Protein AF-A0A543PJ57-F1 (afdb_monomer_lite)

Secondary structure (DSSP, 8-state):
-----PPP------TT-HHHHHHHHHTT--HHHHHHHHHHHHHTTT--S---EEEPTTSSEEEEPP-TTPPP---EESTTSTGGGGGS------------

Radius of gyration: 20.03 Å; chains: 1; bounding box: 40×49×61 Å

pLDDT: mean 76.32, std 14.42, range [44.06, 93.06]

Organism: NCBI:txid1564162

Structure (mmCIF, N/CA/C/O backbone):
data_AF-A0A543PJ57-F1
#
_entry.id   AF-A0A543PJ57-F1
#
loop_
_atom_site.group_PDB
_atom_site.id
_atom_site.type_symbol
_atom_site.label_atom_id
_atom_site.label_alt_id
_atom_site.label_comp_id
_atom_site.label_asym_id
_atom_site.label_entity_id
_atom_site.label_seq_id
_atom_site.pdbx_PDB_ins_code
_atom_site.Cartn_x
_atom_site.Cartn_y
_atom_site.Cartn_z
_atom_site.occupancy
_atom_site.B_iso_or_equiv
_atom_site.auth_seq_id
_atom_site.auth_comp_id
_atom_site.auth_asym_id
_atom_site.auth_atom_id
_atom_site.pdbx_PDB_model_num
ATOM 1 N N . MET A 1 1 ? 30.583 -37.367 14.390 1.00 47.50 1 MET A N 1
ATOM 2 C CA . MET A 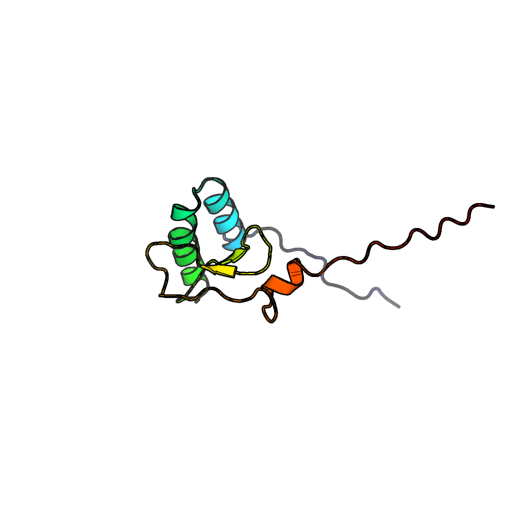1 1 ? 29.566 -36.602 15.147 1.00 47.50 1 MET A CA 1
ATOM 3 C C . MET A 1 1 ? 29.980 -35.176 14.927 1.00 47.50 1 MET A C 1
ATOM 5 O O . MET A 1 1 ? 30.734 -34.631 15.717 1.00 47.50 1 MET A O 1
ATOM 9 N N . ASP A 1 2 ? 29.619 -34.681 13.750 1.00 44.06 2 ASP A N 1
ATOM 10 C CA . ASP A 1 2 ? 30.214 -33.502 13.143 1.00 44.06 2 ASP A CA 1
ATOM 11 C C . ASP A 1 2 ? 29.085 -32.586 12.696 1.00 44.06 2 ASP A C 1
ATOM 13 O O . ASP A 1 2 ? 28.064 -33.026 12.165 1.00 44.06 2 ASP A O 1
ATOM 17 N N . ASP A 1 3 ? 29.308 -31.335 13.055 1.00 49.53 3 ASP A N 1
ATOM 18 C CA . ASP A 1 3 ? 28.508 -30.130 12.956 1.00 49.53 3 ASP A CA 1
ATOM 19 C C . ASP A 1 3 ? 27.532 -30.086 11.765 1.00 49.53 3 ASP A C 1
ATOM 21 O O . ASP A 1 3 ? 27.910 -30.216 10.598 1.00 49.53 3 ASP A O 1
ATOM 25 N N . LEU A 1 4 ? 26.246 -29.893 12.075 1.00 51.69 4 LEU A N 1
ATOM 26 C CA . LEU A 1 4 ? 25.192 -29.660 11.093 1.00 51.69 4 LEU A CA 1
ATOM 27 C C . LEU A 1 4 ? 25.463 -28.311 10.429 1.00 51.69 4 LEU A C 1
ATOM 29 O O . LEU A 1 4 ? 25.134 -27.269 10.990 1.00 51.69 4 LEU A O 1
ATOM 33 N N . GLY A 1 5 ? 26.050 -28.352 9.231 1.00 51.69 5 GLY A N 1
ATOM 34 C CA . GLY A 1 5 ? 26.248 -27.210 8.343 1.00 51.69 5 GLY A CA 1
ATOM 35 C C . GLY A 1 5 ? 24.929 -26.521 8.002 1.00 51.69 5 GLY A C 1
ATOM 36 O O . GLY A 1 5 ? 24.349 -26.734 6.939 1.00 51.69 5 GLY A O 1
ATOM 37 N N . LEU A 1 6 ? 24.455 -25.680 8.915 1.00 55.12 6 LEU A N 1
ATOM 38 C CA . LEU A 1 6 ? 23.499 -24.638 8.609 1.00 55.12 6 LEU A CA 1
ATOM 39 C C . LEU A 1 6 ? 24.220 -23.640 7.698 1.00 55.12 6 LEU A C 1
ATOM 41 O O . LEU A 1 6 ? 25.345 -23.239 8.011 1.00 55.12 6 LEU A O 1
ATOM 45 N N . PRO A 1 7 ? 23.620 -23.219 6.574 1.00 48.88 7 PRO A N 1
ATOM 46 C CA . PRO A 1 7 ? 24.186 -22.126 5.810 1.00 48.88 7 PRO A CA 1
ATOM 47 C C . PRO A 1 7 ? 24.245 -20.896 6.721 1.00 48.88 7 PRO A C 1
ATOM 49 O O . PRO A 1 7 ? 23.214 -20.386 7.162 1.00 48.88 7 PRO A O 1
ATOM 52 N N . SER A 1 8 ? 25.458 -20.419 7.009 1.00 51.66 8 SER A N 1
ATOM 53 C CA . SER A 1 8 ? 25.675 -19.079 7.553 1.00 51.66 8 SER A CA 1
ATOM 54 C C . SER A 1 8 ? 24.860 -18.080 6.722 1.00 51.66 8 SER A C 1
ATOM 56 O O . SER A 1 8 ? 24.822 -18.232 5.497 1.00 51.66 8 SER A O 1
ATOM 58 N N . PRO A 1 9 ? 24.239 -17.044 7.315 1.00 46.00 9 PRO A N 1
ATOM 59 C CA . PRO A 1 9 ? 23.560 -15.990 6.566 1.00 46.00 9 PRO A CA 1
ATOM 60 C C . PRO A 1 9 ? 24.588 -15.106 5.839 1.00 46.00 9 PRO A C 1
ATOM 62 O O . PRO A 1 9 ? 24.743 -13.924 6.123 1.00 46.00 9 PRO A O 1
ATOM 65 N N . SER A 1 10 ?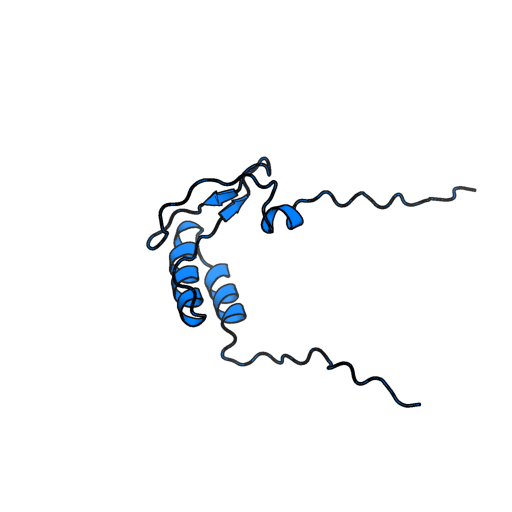 25.324 -15.676 4.885 1.00 54.50 10 SER A N 1
ATOM 66 C CA . SER A 1 10 ? 26.050 -14.924 3.878 1.00 54.50 10 SER A CA 1
ATOM 67 C C . SER A 1 10 ? 25.088 -14.670 2.729 1.00 54.50 10 SER A C 1
ATOM 69 O O . SER A 1 10 ? 24.952 -15.447 1.791 1.00 54.50 10 SER A O 1
ATOM 71 N N . THR A 1 11 ? 24.387 -13.549 2.798 1.00 49.34 11 THR A N 1
ATOM 72 C CA . THR A 1 11 ? 24.100 -12.808 1.572 1.00 49.34 11 THR A CA 1
ATOM 73 C C . THR A 1 11 ? 24.834 -11.489 1.701 1.00 49.34 11 THR A C 1
ATOM 75 O O . THR A 1 11 ? 24.264 -10.444 2.025 1.00 49.34 11 THR A O 1
ATOM 78 N N . ALA A 1 12 ? 26.152 -11.572 1.500 1.00 45.28 12 ALA A N 1
ATOM 79 C CA . ALA A 1 12 ? 26.948 -10.422 1.118 1.00 45.28 12 ALA A CA 1
ATOM 80 C C . ALA A 1 12 ? 26.193 -9.678 0.008 1.00 45.28 12 ALA A C 1
ATOM 82 O O . ALA A 1 12 ? 25.722 -10.283 -0.957 1.00 45.28 12 ALA A O 1
ATOM 83 N N . ALA A 1 13 ? 25.984 -8.382 0.214 1.00 48.22 13 ALA A N 1
ATOM 84 C CA . ALA A 1 13 ? 25.252 -7.529 -0.700 1.00 48.22 13 ALA A CA 1
ATOM 85 C C . ALA A 1 13 ? 25.874 -7.607 -2.096 1.00 48.22 13 ALA A C 1
ATOM 87 O O . ALA A 1 13 ? 26.988 -7.132 -2.306 1.00 48.22 13 ALA A O 1
ATOM 88 N N . SER A 1 14 ? 25.157 -8.201 -3.051 1.00 50.75 14 SER A N 1
ATOM 89 C CA . SER A 1 14 ? 25.457 -7.956 -4.455 1.00 50.75 14 SER A CA 1
ATOM 90 C C . SER A 1 14 ? 25.232 -6.459 -4.711 1.00 50.75 14 SER A C 1
ATOM 92 O O . SER A 1 14 ? 24.217 -5.926 -4.250 1.00 50.75 14 SER A O 1
ATOM 94 N N . PRO A 1 15 ? 26.121 -5.763 -5.440 1.00 54.38 15 PRO A N 1
ATOM 95 C CA . PRO A 1 15 ? 25.932 -4.360 -5.824 1.00 54.38 15 PRO A CA 1
ATOM 96 C C . PRO A 1 15 ? 24.662 -4.117 -6.666 1.00 54.38 15 PRO A C 1
ATOM 98 O O . PRO A 1 15 ? 24.307 -2.971 -6.916 1.00 54.38 15 PRO A O 1
ATOM 101 N N . ALA A 1 16 ? 23.952 -5.182 -7.054 1.00 63.31 16 ALA A N 1
ATOM 102 C CA . ALA A 1 16 ? 22.647 -5.156 -7.701 1.00 63.31 16 ALA A CA 1
ATOM 103 C C . ALA A 1 16 ? 21.553 -5.812 -6.831 1.00 63.31 16 ALA A C 1
ATOM 105 O O . ALA A 1 16 ? 20.778 -6.621 -7.330 1.00 63.31 16 ALA A O 1
ATOM 106 N N . ASP A 1 17 ? 21.502 -5.539 -5.521 1.00 77.25 17 ASP A N 1
ATOM 107 C CA . ASP A 1 17 ? 20.353 -5.938 -4.696 1.00 77.25 17 ASP A CA 1
ATOM 108 C C . ASP A 1 17 ? 19.191 -4.940 -4.893 1.00 77.25 17 ASP A C 1
ATOM 110 O O . ASP A 1 17 ? 19.235 -3.829 -4.345 1.00 77.25 17 ASP A O 1
ATOM 114 N N . PRO A 1 18 ? 18.132 -5.312 -5.638 1.00 73.25 18 PRO A N 1
ATOM 115 C CA . PRO A 1 18 ? 17.019 -4.416 -5.934 1.00 73.25 18 PRO A CA 1
ATOM 116 C C . PRO A 1 18 ? 16.271 -3.966 -4.674 1.00 73.25 18 PRO A C 1
ATOM 118 O O . PRO A 1 18 ? 15.703 -2.878 -4.668 1.00 73.25 18 PRO A O 1
ATOM 121 N N . ARG A 1 19 ? 16.306 -4.741 -3.578 1.00 76.25 19 ARG A N 1
ATOM 122 C CA . ARG A 1 19 ? 15.666 -4.357 -2.308 1.00 76.25 19 ARG A CA 1
ATOM 123 C C . ARG A 1 19 ? 16.418 -3.220 -1.631 1.00 76.25 19 ARG A C 1
ATOM 125 O O . ARG A 1 19 ? 15.801 -2.265 -1.172 1.00 76.25 19 ARG A O 1
ATOM 132 N N . ARG A 1 20 ? 17.751 -3.305 -1.589 1.00 79.06 20 ARG A N 1
ATOM 133 C CA . ARG A 1 20 ? 18.599 -2.228 -1.054 1.00 79.06 20 ARG A CA 1
ATOM 134 C C . ARG A 1 20 ? 18.497 -0.976 -1.917 1.00 79.06 20 ARG A C 1
ATOM 136 O O . ARG A 1 20 ? 18.335 0.107 -1.367 1.00 79.06 20 ARG A O 1
ATOM 143 N N . SER A 1 21 ? 18.515 -1.132 -3.243 1.00 78.31 21 SER A N 1
ATOM 144 C CA . SER A 1 21 ? 18.319 -0.008 -4.165 1.00 78.31 21 SER A CA 1
ATOM 145 C C . SER A 1 21 ? 16.974 0.683 -3.937 1.00 78.31 21 SER A C 1
ATOM 147 O O . SER A 1 21 ? 16.929 1.909 -3.875 1.00 78.31 21 SER A O 1
ATOM 149 N N . LEU A 1 22 ? 15.899 -0.091 -3.757 1.00 80.50 22 LEU A N 1
ATOM 150 C CA . LEU A 1 22 ? 14.576 0.448 -3.465 1.00 80.50 22 LEU A CA 1
ATOM 151 C C . LEU A 1 22 ? 14.552 1.209 -2.131 1.00 80.50 22 LEU A C 1
ATOM 153 O O . LEU A 1 22 ? 14.062 2.331 -2.079 1.00 80.50 22 LEU A O 1
ATOM 157 N N . LEU A 1 23 ? 15.107 0.633 -1.060 1.00 83.44 23 LEU A N 1
ATOM 158 C CA . LEU A 1 23 ? 15.140 1.282 0.257 1.00 83.44 23 LEU A CA 1
ATOM 159 C C . LEU A 1 23 ? 15.923 2.602 0.238 1.00 83.44 23 LEU A C 1
ATOM 161 O O . LEU A 1 23 ? 15.470 3.585 0.822 1.00 83.44 23 LEU A O 1
ATOM 165 N N . CYS A 1 24 ? 17.067 2.647 -0.452 1.00 79.56 24 CYS A N 1
ATOM 166 C CA . CYS A 1 24 ? 17.840 3.878 -0.615 1.00 79.56 24 CYS A CA 1
ATOM 167 C C . CYS A 1 24 ? 17.075 4.939 -1.414 1.00 79.56 24 CYS A C 1
ATOM 169 O O . CYS A 1 24 ? 17.109 6.108 -1.037 1.00 79.56 24 CYS A O 1
ATOM 171 N N . ALA A 1 25 ? 16.371 4.541 -2.479 1.00 76.56 25 ALA A N 1
ATOM 172 C CA . ALA A 1 25 ? 15.559 5.460 -3.270 1.00 76.56 25 ALA A CA 1
ATOM 173 C C . ALA A 1 25 ? 14.392 6.031 -2.450 1.00 76.56 25 ALA A C 1
ATOM 175 O O . ALA A 1 25 ? 14.195 7.240 -2.437 1.00 76.56 25 ALA A O 1
ATOM 176 N N . LEU A 1 26 ? 13.666 5.187 -1.708 1.00 76.44 26 LEU A N 1
ATOM 177 C CA . LEU A 1 26 ? 12.499 5.595 -0.915 1.00 76.44 26 LEU A CA 1
ATOM 178 C C . LEU A 1 26 ? 12.833 6.554 0.233 1.00 76.44 26 LEU A C 1
ATOM 180 O O . LEU A 1 26 ? 11.984 7.352 0.617 1.00 76.44 26 LEU A O 1
ATOM 184 N N . HIS A 1 27 ? 14.051 6.498 0.777 1.00 73.75 27 HIS A N 1
ATOM 185 C CA . HIS A 1 27 ? 14.434 7.257 1.971 1.00 73.75 27 HIS A CA 1
ATOM 186 C C . HIS A 1 27 ? 14.320 8.786 1.819 1.00 73.75 27 HIS A C 1
ATOM 188 O O . HIS A 1 27 ? 14.185 9.486 2.820 1.00 73.75 27 HIS A O 1
ATOM 194 N N . LEU A 1 28 ? 14.368 9.306 0.589 1.00 77.56 28 LEU A N 1
ATOM 195 C CA . LEU A 1 28 ? 14.326 10.745 0.303 1.00 77.56 28 LEU A CA 1
ATOM 196 C C . LEU A 1 28 ? 13.045 11.197 -0.408 1.00 77.56 28 LEU A C 1
ATOM 198 O O . LEU A 1 28 ? 12.940 12.364 -0.782 1.00 77.56 28 LEU A O 1
ATOM 202 N N . LEU A 1 29 ? 12.088 10.294 -0.619 1.00 79.06 29 LEU A N 1
ATOM 203 C CA . LEU A 1 29 ? 10.881 10.597 -1.379 1.00 79.06 29 LEU A CA 1
ATOM 204 C C . LEU A 1 29 ? 9.770 11.108 -0.472 1.00 79.06 29 LEU A C 1
ATOM 206 O O . LEU A 1 29 ? 9.549 10.598 0.629 1.00 79.06 29 LEU A O 1
ATOM 210 N N . SER A 1 30 ? 9.022 12.089 -0.971 1.00 77.12 30 SER A N 1
ATOM 211 C CA . SER A 1 30 ? 7.712 12.394 -0.407 1.00 77.12 30 SER A CA 1
ATOM 212 C C . SER A 1 30 ? 6.740 11.251 -0.709 1.00 77.12 30 SER A C 1
ATOM 214 O O . SER A 1 30 ? 6.940 10.457 -1.632 1.00 77.12 30 SER A O 1
ATOM 216 N N . ALA A 1 31 ? 5.680 11.132 0.093 1.00 73.38 31 ALA A N 1
ATOM 217 C CA . ALA A 1 31 ? 4.798 9.972 0.021 1.00 73.38 31 ALA A CA 1
ATOM 218 C C . ALA A 1 31 ? 4.167 9.769 -1.368 1.00 73.38 31 ALA A C 1
ATOM 220 O O . ALA A 1 31 ? 4.079 8.648 -1.852 1.00 73.38 31 ALA A O 1
ATOM 221 N N . ASP A 1 32 ? 3.813 10.853 -2.048 1.00 74.00 32 ASP A N 1
ATOM 222 C CA . ASP A 1 32 ? 3.276 10.872 -3.410 1.00 74.00 32 ASP A CA 1
ATOM 223 C C . ASP A 1 32 ? 4.285 10.444 -4.492 1.00 74.00 32 ASP A C 1
ATOM 225 O O . ASP A 1 32 ? 3.889 10.003 -5.572 1.00 74.00 32 ASP A O 1
ATOM 229 N N . GLN A 1 33 ? 5.587 10.518 -4.207 1.00 83.62 33 GLN A N 1
ATOM 230 C CA . GLN A 1 33 ? 6.652 10.082 -5.113 1.00 83.62 33 GLN A CA 1
ATOM 231 C C . GLN A 1 33 ? 7.024 8.605 -4.927 1.00 83.62 33 GLN A C 1
ATOM 233 O O . GLN A 1 33 ? 7.651 8.015 -5.808 1.00 83.62 33 GLN A O 1
ATOM 238 N N . MET A 1 34 ? 6.639 7.985 -3.806 1.00 85.19 34 MET A N 1
ATOM 239 C CA . MET A 1 34 ? 7.004 6.597 -3.509 1.00 85.19 34 MET A CA 1
ATOM 240 C C . MET A 1 34 ? 6.380 5.618 -4.500 1.00 85.19 34 MET A C 1
ATOM 242 O O . MET A 1 34 ? 7.036 4.685 -4.959 1.00 85.19 34 MET A O 1
ATOM 246 N N . THR A 1 35 ? 5.115 5.826 -4.851 1.00 88.62 35 THR A N 1
ATOM 247 C CA . THR A 1 35 ? 4.361 4.854 -5.636 1.00 88.62 35 THR A CA 1
ATOM 248 C C . THR A 1 35 ? 4.910 4.587 -7.043 1.00 88.62 35 THR A C 1
ATOM 250 O O . THR A 1 35 ? 5.101 3.412 -7.373 1.00 88.62 35 THR A O 1
ATOM 253 N N . PRO A 1 36 ? 5.238 5.605 -7.868 1.00 86.38 36 PRO A N 1
ATOM 254 C CA . PRO A 1 36 ? 5.847 5.358 -9.176 1.00 86.38 36 PRO A CA 1
ATOM 255 C C . PRO A 1 36 ? 7.226 4.686 -9.075 1.00 86.38 36 PRO A C 1
ATOM 257 O O . PRO A 1 36 ? 7.531 3.809 -9.883 1.00 86.38 36 PRO A O 1
ATOM 260 N N . VAL A 1 37 ? 8.028 5.027 -8.060 1.00 88.31 37 VAL A N 1
ATOM 261 C CA . VAL A 1 37 ? 9.364 4.441 -7.848 1.00 88.31 37 VAL A CA 1
ATOM 262 C C . VAL A 1 37 ? 9.268 2.970 -7.439 1.00 88.31 37 VAL A C 1
ATOM 264 O O . VAL A 1 37 ? 9.976 2.124 -7.986 1.00 88.31 37 VAL A O 1
ATOM 267 N N . VAL A 1 38 ? 8.347 2.621 -6.534 1.00 88.69 38 VAL A N 1
ATOM 268 C CA . VAL A 1 38 ? 8.086 1.214 -6.187 1.00 88.69 38 VAL A CA 1
ATOM 269 C C . VAL A 1 38 ? 7.637 0.429 -7.415 1.00 88.69 38 VAL A C 1
ATOM 271 O O . VAL A 1 38 ? 8.157 -0.659 -7.649 1.00 88.69 38 VAL A O 1
ATOM 274 N N . ALA A 1 39 ? 6.712 0.969 -8.213 1.00 88.38 39 ALA A N 1
ATOM 275 C CA . ALA A 1 39 ? 6.229 0.298 -9.417 1.00 88.38 39 ALA A CA 1
ATOM 276 C C . ALA A 1 39 ? 7.359 0.034 -10.430 1.00 88.38 39 ALA A C 1
ATOM 278 O O . ALA A 1 39 ? 7.414 -1.041 -11.027 1.00 88.38 39 ALA A O 1
ATOM 279 N N . GLU A 1 40 ? 8.286 0.977 -10.608 1.00 88.12 40 GLU A N 1
ATOM 280 C CA . GLU A 1 40 ? 9.448 0.806 -11.485 1.00 88.12 40 GLU A CA 1
ATOM 281 C C . GLU A 1 40 ? 10.364 -0.334 -11.020 1.00 88.12 40 GLU A C 1
ATOM 283 O O . GLU A 1 40 ? 10.672 -1.241 -11.797 1.00 88.12 40 GLU A O 1
ATOM 288 N N . HIS A 1 41 ? 10.737 -0.355 -9.740 1.00 87.44 41 HIS A N 1
ATOM 289 C CA . HIS A 1 41 ? 11.586 -1.417 -9.197 1.00 87.44 41 HIS A CA 1
ATOM 290 C C . HIS A 1 41 ? 10.879 -2.782 -9.144 1.00 87.44 41 HIS A C 1
ATOM 292 O O . HIS A 1 41 ? 11.514 -3.814 -9.370 1.00 87.44 41 HIS A O 1
ATOM 298 N N . ALA A 1 42 ? 9.568 -2.807 -8.891 1.00 88.75 42 ALA A N 1
ATOM 299 C CA . ALA A 1 42 ? 8.764 -4.027 -8.843 1.00 88.75 42 ALA A CA 1
ATOM 300 C C . ALA A 1 42 ? 8.672 -4.721 -10.213 1.00 88.75 42 ALA A C 1
ATOM 302 O O . ALA A 1 42 ? 8.734 -5.951 -10.285 1.00 88.75 42 ALA A O 1
ATOM 303 N N . ARG A 1 43 ? 8.645 -3.956 -11.314 1.00 88.25 43 ARG A N 1
ATOM 304 C CA . ARG A 1 43 ? 8.719 -4.519 -12.675 1.00 88.25 43 ARG A CA 1
ATOM 305 C C . ARG A 1 43 ? 10.011 -5.289 -12.918 1.00 88.25 43 ARG A C 1
ATOM 307 O O . ARG A 1 43 ? 9.973 -6.339 -13.553 1.00 88.25 43 ARG A O 1
ATOM 314 N N . GLY A 1 44 ? 11.131 -4.827 -12.358 1.00 85.88 44 GLY A N 1
ATOM 315 C CA . GLY A 1 44 ? 12.403 -5.560 -12.382 1.00 85.88 44 GLY A CA 1
ATOM 316 C C . GLY A 1 44 ? 12.347 -6.924 -11.677 1.00 85.88 44 GLY A C 1
ATOM 317 O O . GLY A 1 44 ? 13.209 -7.767 -11.904 1.00 85.88 44 GLY A O 1
ATOM 318 N N . LEU A 1 45 ? 11.317 -7.157 -10.857 1.00 87.19 45 LEU A N 1
ATOM 319 C CA . LEU A 1 45 ? 11.039 -8.414 -10.159 1.00 87.19 45 LEU A CA 1
ATOM 320 C C . LEU A 1 45 ? 9.900 -9.228 -10.805 1.00 87.19 45 LEU A C 1
ATOM 322 O O . LEU A 1 45 ? 9.510 -10.255 -10.254 1.00 87.19 45 LEU A O 1
ATOM 326 N N . GLY A 1 46 ? 9.353 -8.788 -11.945 1.00 90.19 46 GLY A N 1
ATOM 327 C CA . GLY A 1 46 ? 8.219 -9.436 -12.618 1.00 90.19 46 GLY A CA 1
ATOM 328 C C . GLY A 1 46 ? 6.845 -9.112 -12.016 1.00 90.19 46 GLY A C 1
ATOM 329 O O . GLY A 1 46 ? 5.869 -9.797 -12.311 1.00 90.19 46 GLY A O 1
ATOM 330 N N . LEU A 1 47 ? 6.750 -8.084 -11.167 1.00 88.94 47 LEU A N 1
ATOM 331 C CA . LEU A 1 47 ? 5.491 -7.617 -10.587 1.00 88.94 47 LEU A CA 1
ATOM 332 C C . LEU A 1 47 ? 4.966 -6.429 -11.402 1.00 88.94 47 LEU A C 1
ATOM 334 O O . LEU A 1 47 ? 5.623 -5.393 -11.500 1.00 88.94 47 LEU A O 1
ATOM 338 N N . HIS A 1 48 ? 3.783 -6.581 -11.995 1.00 84.81 48 HIS A N 1
ATOM 339 C CA . HIS A 1 48 ? 3.225 -5.589 -12.921 1.00 84.81 48 HIS A CA 1
ATOM 340 C C . HIS A 1 48 ? 2.180 -4.673 -12.273 1.00 84.81 48 HIS A C 1
ATOM 342 O O . HIS A 1 48 ? 2.145 -3.487 -12.598 1.00 84.81 48 HIS A O 1
ATOM 348 N N . ASP A 1 49 ? 1.426 -5.191 -11.301 1.00 86.81 49 ASP A N 1
ATOM 349 C CA . ASP A 1 49 ? 0.374 -4.470 -10.584 1.00 86.81 49 ASP A CA 1
ATOM 350 C C . ASP A 1 49 ? 0.758 -4.338 -9.108 1.00 86.81 49 ASP A C 1
ATOM 352 O O . ASP A 1 49 ? 0.495 -5.221 -8.291 1.00 86.81 49 ASP A O 1
ATOM 356 N N . THR A 1 50 ? 1.451 -3.249 -8.766 1.00 89.06 50 THR A N 1
ATOM 357 C CA . THR A 1 50 ? 1.916 -3.001 -7.393 1.00 89.06 50 THR A CA 1
ATOM 358 C C . THR A 1 50 ? 1.139 -1.858 -6.761 1.00 89.06 50 THR A C 1
ATOM 360 O O . THR A 1 50 ? 0.983 -0.796 -7.359 1.00 89.06 50 THR A O 1
ATOM 363 N N . VAL A 1 51 ? 0.673 -2.074 -5.531 1.00 90.56 51 VAL A N 1
ATOM 364 C CA . VAL A 1 51 ? -0.106 -1.102 -4.758 1.00 90.56 51 VAL A CA 1
ATOM 365 C C . VAL A 1 51 ? 0.501 -1.000 -3.369 1.00 90.56 51 VAL A C 1
ATOM 367 O O . VAL A 1 51 ? 0.712 -2.013 -2.701 1.00 90.56 51 VAL A O 1
ATOM 370 N N . ILE A 1 52 ? 0.778 0.225 -2.932 1.00 89.75 52 ILE A N 1
ATOM 371 C CA . ILE A 1 52 ? 1.226 0.503 -1.569 1.00 89.75 52 ILE A CA 1
ATOM 372 C C . ILE A 1 52 ? -0.009 0.831 -0.742 1.00 89.75 52 ILE A C 1
ATOM 374 O O . ILE A 1 52 ? -0.781 1.714 -1.107 1.00 89.75 52 ILE A O 1
ATOM 378 N N . TYR A 1 53 ? -0.176 0.140 0.379 1.00 90.88 53 TYR A N 1
ATOM 379 C CA . TYR A 1 53 ? -1.211 0.448 1.355 1.00 90.88 53 TYR A CA 1
ATOM 380 C C . TYR A 1 53 ? -0.582 1.068 2.600 1.00 90.88 53 TYR A C 1
ATOM 382 O O . TYR A 1 53 ? 0.407 0.550 3.121 1.00 90.88 53 TYR A O 1
ATOM 390 N N . LEU A 1 54 ? -1.171 2.159 3.082 1.00 90.00 54 LEU A N 1
ATOM 391 C CA . LEU A 1 54 ? -0.838 2.780 4.356 1.00 90.00 54 LEU A CA 1
ATOM 392 C C . LEU A 1 54 ? -1.862 2.379 5.409 1.00 90.00 54 LEU A C 1
ATOM 394 O O . LEU A 1 54 ? -3.061 2.375 5.144 1.00 90.00 54 LEU A O 1
ATOM 398 N N . ILE A 1 55 ? -1.383 2.072 6.608 1.00 91.75 55 ILE A N 1
ATOM 399 C CA . ILE A 1 55 ? -2.245 1.961 7.781 1.00 91.75 55 ILE A CA 1
ATOM 400 C C . ILE A 1 55 ? -2.835 3.344 8.096 1.00 91.75 55 ILE A C 1
ATOM 402 O O . ILE A 1 55 ? -2.121 4.350 8.032 1.00 91.75 55 ILE A O 1
ATOM 406 N N . ASP A 1 56 ? -4.125 3.409 8.407 1.00 88.56 56 ASP A N 1
ATOM 407 C CA . ASP A 1 56 ? -4.726 4.624 8.949 1.00 88.56 56 ASP A CA 1
ATOM 408 C C . ASP A 1 56 ? -4.271 4.882 10.396 1.00 88.56 56 ASP A C 1
ATOM 410 O O . ASP A 1 56 ? -3.631 4.053 11.048 1.00 88.56 56 ASP A O 1
ATOM 414 N N . TYR A 1 57 ? -4.578 6.072 10.913 1.00 85.19 57 TYR A N 1
ATOM 415 C CA . TYR A 1 57 ? -4.168 6.451 12.267 1.00 85.19 57 TYR A CA 1
ATOM 416 C C . TYR A 1 57 ? -4.814 5.590 13.357 1.00 85.19 57 TYR A C 1
ATOM 418 O O . TYR A 1 57 ? -4.203 5.378 14.405 1.00 85.19 57 TYR A O 1
ATOM 426 N N . GLU A 1 58 ? -6.027 5.091 13.117 1.00 87.69 58 GLU A N 1
ATOM 427 C CA . GLU A 1 58 ? -6.758 4.242 14.063 1.00 87.69 58 GLU A CA 1
ATOM 428 C C . GLU A 1 58 ? -6.310 2.771 14.014 1.00 87.69 58 GLU A C 1
ATOM 430 O O . GLU A 1 58 ? -6.679 1.991 14.890 1.00 87.69 58 GLU A O 1
ATOM 435 N N . GLN A 1 59 ? -5.461 2.402 13.047 1.00 87.94 59 GLN A N 1
ATOM 436 C CA . GLN A 1 59 ? -4.985 1.041 12.784 1.00 87.94 59 GLN A CA 1
ATOM 437 C C . GLN A 1 59 ? -6.105 0.046 12.451 1.00 87.94 59 GLN A C 1
ATOM 439 O O . GLN A 1 59 ? -6.015 -1.139 12.773 1.00 87.94 59 GLN A O 1
ATOM 444 N N . LEU A 1 60 ? -7.156 0.524 11.786 1.00 89.88 60 LEU A N 1
ATOM 445 C CA . LEU A 1 60 ? -8.342 -0.253 11.419 1.00 89.88 60 LEU A CA 1
ATOM 446 C C . LEU A 1 60 ? -8.406 -0.542 9.919 1.00 89.88 60 LEU A C 1
ATOM 448 O O . LEU A 1 60 ? -8.910 -1.595 9.508 1.00 89.88 60 LEU A O 1
ATOM 452 N N . ALA A 1 61 ? -7.877 0.368 9.102 1.00 92.75 61 ALA A N 1
ATOM 453 C CA . ALA A 1 61 ? -7.933 0.271 7.653 1.00 92.75 61 ALA A CA 1
ATOM 454 C C . ALA A 1 61 ? -6.558 0.427 6.994 1.00 92.75 61 ALA A C 1
ATOM 456 O O . ALA A 1 61 ? -5.695 1.189 7.425 1.00 92.75 61 ALA A O 1
ATOM 457 N N . LEU A 1 62 ? -6.388 -0.295 5.893 1.00 93.06 62 LEU A N 1
ATOM 458 C CA . LEU A 1 62 ? -5.313 -0.137 4.931 1.00 93.06 62 LEU A CA 1
ATOM 459 C C . LEU A 1 62 ? -5.840 0.691 3.760 1.00 93.06 62 LEU A C 1
ATOM 461 O O . LEU A 1 62 ? -6.683 0.230 2.990 1.00 93.06 62 LEU A O 1
ATOM 465 N N . VAL A 1 63 ? -5.339 1.911 3.619 1.00 92.81 63 VAL A N 1
ATOM 466 C CA . VAL A 1 63 ? -5.749 2.866 2.587 1.00 92.81 63 VAL A CA 1
ATOM 467 C C . VAL A 1 63 ? -4.719 2.854 1.457 1.00 92.81 63 VAL A C 1
ATOM 469 O O . VAL A 1 63 ? -3.523 2.976 1.732 1.00 92.81 63 VAL A O 1
ATOM 472 N N . PRO A 1 64 ? -5.130 2.699 0.186 1.00 92.00 64 PRO A N 1
ATOM 473 C CA . PRO A 1 64 ? -4.191 2.734 -0.927 1.00 92.00 64 PRO A CA 1
ATOM 474 C C . PRO A 1 64 ? -3.546 4.119 -1.030 1.00 92.00 64 PRO A C 1
ATOM 476 O O . PRO A 1 64 ? -4.230 5.144 -1.050 1.00 92.00 64 PRO A O 1
ATOM 479 N N . LEU A 1 65 ? -2.219 4.142 -1.113 1.00 89.69 65 LEU A N 1
ATOM 480 C CA . LEU A 1 65 ? -1.458 5.354 -1.365 1.00 89.69 65 LEU A CA 1
ATOM 481 C C . LEU A 1 65 ? -1.678 5.772 -2.829 1.00 89.69 65 LEU A C 1
ATOM 483 O O . LEU A 1 65 ? -1.376 4.987 -3.734 1.00 89.69 65 LEU A O 1
ATOM 487 N N . PRO A 1 66 ? -2.204 6.981 -3.092 1.00 85.75 66 PRO A N 1
ATOM 488 C CA . PRO A 1 66 ? -2.414 7.439 -4.456 1.00 85.75 66 PRO A CA 1
ATOM 489 C C . PRO A 1 66 ? -1.078 7.614 -5.186 1.00 85.75 66 PRO A C 1
ATOM 491 O O . PRO A 1 66 ? -0.031 7.851 -4.583 1.00 85.75 66 PRO A O 1
ATOM 494 N N . GLY A 1 67 ? -1.112 7.518 -6.510 1.00 82.44 67 GLY A N 1
ATOM 495 C CA . GLY A 1 67 ? 0.062 7.751 -7.339 1.00 82.44 67 GLY A CA 1
ATOM 496 C C . GLY A 1 67 ? -0.216 7.508 -8.812 1.00 82.44 67 GLY A C 1
ATOM 497 O O . GLY A 1 67 ? -1.170 6.819 -9.183 1.00 82.44 67 GLY A O 1
ATOM 498 N N . SER A 1 68 ? 0.639 8.065 -9.667 1.00 75.12 68 SER A N 1
ATOM 499 C CA . SER A 1 68 ? 0.676 7.656 -11.067 1.00 75.12 68 SER A CA 1
ATOM 500 C C . SER A 1 68 ? 1.097 6.182 -11.147 1.00 75.12 68 SER A C 1
ATOM 502 O O . SER A 1 68 ? 1.909 5.714 -10.353 1.00 75.12 68 SER A O 1
ATOM 504 N N . ALA A 1 69 ? 0.510 5.439 -12.089 1.00 73.06 69 A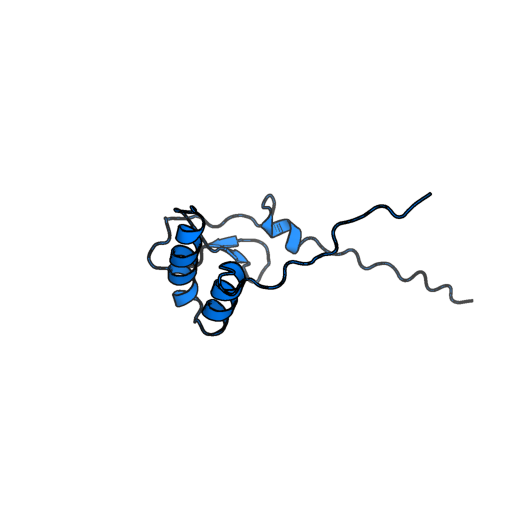LA A N 1
ATOM 505 C CA . ALA A 1 69 ? 0.694 3.992 -12.265 1.00 73.06 69 ALA A CA 1
ATOM 506 C C . ALA A 1 69 ? 0.081 3.074 -11.183 1.00 73.06 69 ALA A C 1
ATOM 508 O O . ALA A 1 69 ? 0.324 1.870 -11.222 1.00 73.06 69 ALA A O 1
ATOM 509 N N . VAL A 1 70 ? -0.754 3.599 -10.277 1.00 76.50 70 VAL A N 1
ATOM 510 C CA . VAL A 1 70 ? -1.525 2.776 -9.328 1.00 76.50 70 VAL A CA 1
ATOM 511 C C . VAL A 1 70 ? -2.840 2.333 -9.964 1.00 76.50 70 VAL A C 1
ATOM 513 O O . VAL A 1 70 ? -3.622 3.196 -10.375 1.00 76.50 70 VAL A O 1
ATOM 516 N N . PRO A 1 71 ? -3.132 1.024 -10.043 1.00 82.19 71 PRO A N 1
ATOM 517 C CA . PRO A 1 71 ? -4.454 0.567 -10.448 1.00 82.19 71 PRO A CA 1
ATOM 518 C C . PRO A 1 71 ? -5.512 0.988 -9.411 1.00 82.19 71 PRO A C 1
ATOM 520 O O . PRO A 1 71 ? -5.209 1.032 -8.216 1.00 82.19 71 PRO A O 1
ATOM 523 N N . PRO A 1 72 ? -6.765 1.272 -9.818 1.00 82.25 72 PRO A N 1
ATOM 524 C CA . PRO A 1 72 ? -7.840 1.577 -8.877 1.00 82.25 72 PRO A CA 1
ATOM 525 C C . PRO A 1 72 ? -7.959 0.494 -7.800 1.00 82.25 72 PRO A C 1
ATOM 527 O O . PRO A 1 72 ? -8.135 -0.681 -8.115 1.00 82.25 72 PRO A O 1
ATOM 530 N N . CYS A 1 73 ? -7.852 0.897 -6.535 1.00 88.50 73 CYS A N 1
ATOM 531 C CA . CYS A 1 73 ? 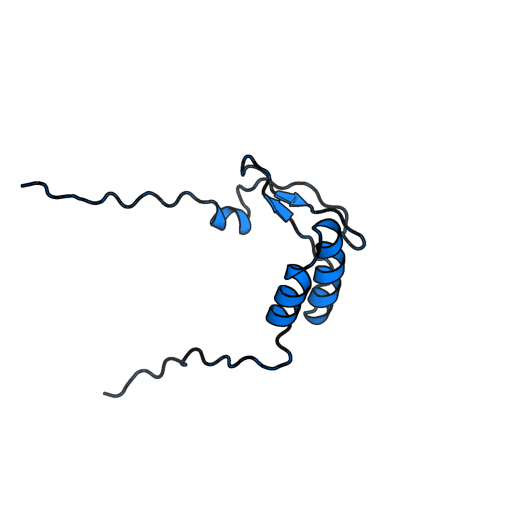-7.891 -0.002 -5.388 1.00 88.50 73 CYS A CA 1
ATOM 532 C C . CYS A 1 73 ? -8.807 0.545 -4.299 1.00 88.50 73 CYS A C 1
ATOM 534 O O . CYS A 1 73 ? -8.965 1.757 -4.146 1.00 88.50 73 CYS A O 1
ATOM 536 N N . HIS A 1 74 ? -9.398 -0.366 -3.535 1.00 90.75 74 HIS A N 1
ATOM 537 C CA . HIS A 1 74 ? -10.258 -0.037 -2.406 1.00 90.75 74 HIS A CA 1
ATOM 538 C C . HIS A 1 74 ? -9.478 -0.128 -1.099 1.00 90.75 74 HIS A C 1
ATOM 540 O O . HIS A 1 74 ? -8.525 -0.898 -0.995 1.00 90.75 74 HIS A O 1
ATOM 546 N N . ALA A 1 75 ? -9.907 0.634 -0.094 1.00 92.56 75 ALA A N 1
ATOM 547 C CA . ALA A 1 75 ? -9.423 0.425 1.262 1.00 92.56 75 ALA A CA 1
ATOM 548 C C . ALA A 1 75 ? -9.767 -0.998 1.731 1.00 92.56 75 ALA A C 1
ATOM 550 O O . ALA A 1 75 ? -10.833 -1.529 1.408 1.00 92.56 75 ALA A O 1
ATOM 551 N N . LEU A 1 76 ? -8.860 -1.602 2.492 1.00 92.12 76 LEU A N 1
ATOM 552 C CA . LEU A 1 76 ? -9.024 -2.937 3.059 1.00 92.12 76 LEU A CA 1
ATOM 553 C C . LEU A 1 76 ? -9.137 -2.822 4.577 1.00 92.12 76 LEU A C 1
ATOM 555 O O . LEU A 1 76 ? -8.483 -1.975 5.181 1.00 92.12 76 LEU A O 1
ATOM 559 N N . SER A 1 77 ? -9.927 -3.690 5.209 1.00 91.56 77 SER A N 1
ATOM 560 C CA . SER A 1 77 ? -9.794 -3.874 6.656 1.00 91.56 77 SER A CA 1
ATOM 561 C C . SER A 1 77 ? -8.403 -4.430 6.954 1.00 91.56 77 SER A C 1
ATOM 563 O O . SER A 1 77 ? -7.877 -5.237 6.188 1.00 91.56 77 SER A O 1
ATOM 565 N N . VAL A 1 78 ? -7.795 -3.994 8.054 1.00 88.69 78 VAL A N 1
ATOM 566 C CA . VAL A 1 78 ? -6.533 -4.573 8.536 1.00 88.69 78 VAL A CA 1
ATOM 567 C C . VAL A 1 78 ? -6.731 -6.045 8.892 1.00 88.69 78 VAL A C 1
ATOM 569 O O . VAL A 1 78 ? -5.867 -6.881 8.596 1.00 88.69 78 VAL A O 1
ATOM 572 N N . ASP A 1 79 ? -7.893 -6.366 9.460 1.00 86.06 79 ASP A N 1
ATOM 573 C CA . ASP A 1 79 ? -8.278 -7.724 9.800 1.00 86.06 79 ASP A CA 1
ATOM 574 C C . ASP A 1 79 ? -8.378 -8.590 8.539 1.00 86.06 79 ASP A C 1
ATOM 576 O O . ASP A 1 79 ? -8.974 -8.223 7.528 1.00 86.06 79 ASP A O 1
ATOM 580 N N . GLY A 1 80 ? -7.761 -9.770 8.595 1.00 83.25 80 GLY A N 1
ATOM 581 C CA . GLY A 1 80 ? -7.734 -10.708 7.471 1.00 83.25 80 GLY A CA 1
ATOM 582 C C . GLY A 1 80 ? -6.641 -10.442 6.432 1.00 83.25 80 GLY A C 1
ATOM 583 O O . GLY A 1 80 ? -6.533 -11.203 5.471 1.00 83.25 80 GLY A O 1
ATOM 584 N N . THR A 1 81 ? -5.788 -9.430 6.624 1.00 87.19 81 THR A N 1
ATOM 585 C CA . THR A 1 81 ? -4.629 -9.186 5.751 1.00 87.19 81 THR A CA 1
ATOM 586 C C . THR A 1 81 ? -3.330 -9.701 6.368 1.00 87.19 81 THR A C 1
ATOM 588 O O . THR A 1 81 ? -3.163 -9.737 7.588 1.00 87.19 81 THR A O 1
ATOM 591 N N . VAL A 1 82 ? -2.357 -10.056 5.522 1.00 86.12 82 VAL A N 1
ATOM 592 C CA . VAL A 1 82 ? -0.998 -10.401 5.985 1.00 86.12 82 VAL A CA 1
ATOM 593 C C . VAL A 1 82 ? -0.349 -9.207 6.694 1.00 86.12 82 VAL A C 1
ATOM 595 O O . VAL A 1 82 ? 0.330 -9.391 7.699 1.00 86.12 82 VAL A O 1
ATOM 598 N N . ALA A 1 83 ? -0.603 -7.983 6.222 1.00 82.88 83 ALA A N 1
ATOM 599 C CA . ALA A 1 83 ? -0.122 -6.760 6.862 1.00 82.88 83 ALA A CA 1
ATOM 600 C C . ALA A 1 83 ? -0.688 -6.582 8.283 1.00 82.88 83 ALA A C 1
ATOM 602 O O . ALA A 1 83 ? 0.036 -6.147 9.176 1.00 82.88 83 ALA A O 1
ATOM 603 N N . GLY A 1 84 ? -1.930 -7.009 8.532 1.00 83.12 84 GLY A N 1
ATOM 604 C CA . GLY A 1 84 ? -2.536 -7.004 9.866 1.00 83.12 84 GLY 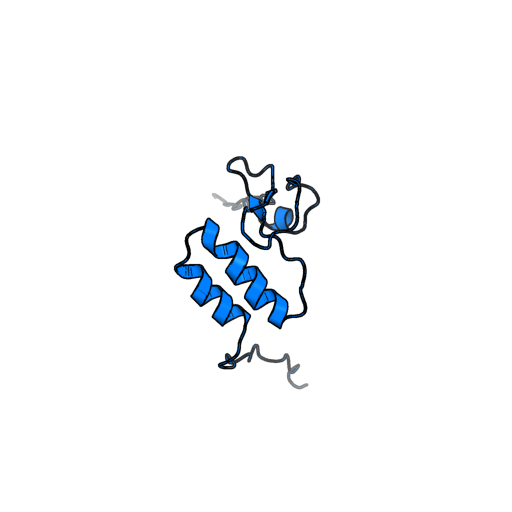A CA 1
ATOM 605 C C . GLY A 1 84 ? -1.790 -7.849 10.899 1.00 83.12 84 GLY A C 1
ATOM 606 O O . GLY A 1 84 ? -1.855 -7.562 12.095 1.00 83.12 84 GLY A O 1
ATOM 607 N N . LEU A 1 85 ? -0.981 -8.828 10.471 1.00 82.00 85 LEU A N 1
ATOM 608 C CA . LEU A 1 85 ? -0.117 -9.580 11.386 1.00 82.00 85 LEU A CA 1
ATOM 609 C C . LEU A 1 85 ? 0.923 -8.692 12.083 1.00 82.00 85 LEU A C 1
ATOM 611 O O . LEU A 1 85 ? 1.325 -9.023 13.197 1.00 82.00 85 LEU A O 1
ATOM 615 N N . ALA A 1 86 ? 1.326 -7.575 11.468 1.00 81.00 86 ALA A N 1
ATOM 616 C CA . ALA A 1 86 ? 2.272 -6.627 12.053 1.00 81.00 86 ALA A CA 1
ATOM 617 C C . ALA A 1 86 ? 1.670 -5.808 13.211 1.00 81.00 86 ALA A C 1
ATOM 619 O O . ALA A 1 86 ? 2.411 -5.333 14.067 1.00 81.00 86 ALA A O 1
ATOM 620 N N . PHE A 1 87 ? 0.340 -5.677 13.263 1.00 71.31 87 PHE A N 1
ATOM 621 C CA . PHE A 1 87 ? -0.384 -4.877 14.261 1.00 71.31 87 PHE A CA 1
ATOM 622 C C . PHE A 1 87 ? -1.060 -5.727 15.344 1.00 71.31 87 PHE A C 1
ATOM 624 O O . PHE A 1 87 ? -1.717 -5.204 16.246 1.00 71.31 87 PHE A O 1
ATOM 631 N N . ARG A 1 88 ? -0.878 -7.054 15.315 1.00 70.50 88 ARG A N 1
ATOM 632 C CA . ARG A 1 88 ? -1.339 -7.925 16.399 1.00 70.50 88 ARG A CA 1
ATOM 633 C C . ARG A 1 88 ? -0.658 -7.515 17.703 1.00 70.50 88 ARG A C 1
ATOM 635 O O . ARG A 1 88 ? 0.567 -7.537 17.797 1.00 70.50 88 ARG A O 1
ATOM 642 N N . ARG A 1 89 ? -1.459 -7.196 18.729 1.00 62.47 89 ARG A N 1
ATOM 643 C CA . ARG A 1 89 ? -0.962 -6.893 20.079 1.00 62.47 89 ARG A CA 1
ATOM 644 C C . ARG A 1 89 ? 0.030 -7.964 20.531 1.00 62.47 89 ARG A C 1
ATOM 646 O O . ARG A 1 89 ? -0.341 -9.124 20.717 1.00 62.47 89 ARG A O 1
ATOM 653 N N . VAL A 1 90 ? 1.270 -7.549 20.775 1.00 60.22 90 VAL A N 1
ATOM 654 C CA . VAL A 1 90 ? 2.194 -8.299 21.622 1.00 60.22 90 VAL A CA 1
ATOM 655 C C . VAL A 1 90 ? 1.581 -8.274 23.018 1.00 60.22 90 VAL A C 1
ATOM 657 O O . VAL A 1 90 ? 1.481 -7.213 23.634 1.00 60.22 90 VAL A O 1
ATOM 660 N N . ALA A 1 91 ? 1.095 -9.419 23.500 1.00 60.94 91 ALA A N 1
ATOM 661 C CA . ALA A 1 91 ? 0.734 -9.540 24.903 1.00 60.94 91 ALA A CA 1
ATOM 662 C C . ALA A 1 91 ? 1.994 -9.215 25.711 1.00 60.94 91 ALA A C 1
ATOM 664 O O . ALA A 1 91 ? 3.033 -9.846 25.508 1.00 60.94 91 ALA A O 1
ATOM 665 N N . GLY A 1 92 ? 1.924 -8.190 26.564 1.00 58.59 92 GLY A N 1
ATOM 666 C CA . GLY A 1 92 ? 3.024 -7.874 27.462 1.00 58.59 92 GLY A CA 1
ATOM 667 C C . GLY A 1 92 ? 3.360 -9.133 28.246 1.00 58.59 92 GLY A C 1
ATOM 668 O O . GLY A 1 92 ? 2.488 -9.685 28.916 1.00 58.59 92 GLY A O 1
ATOM 669 N N . GLN A 1 93 ? 4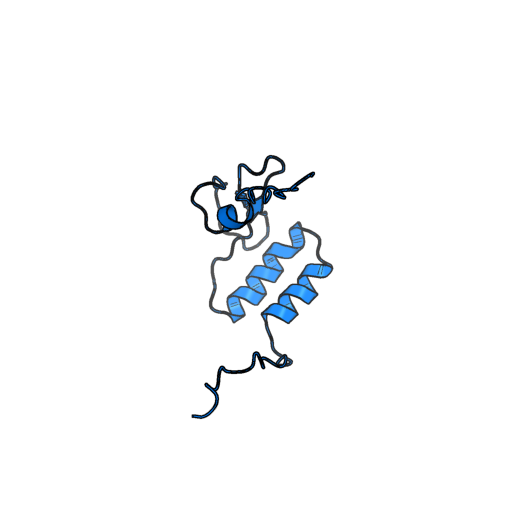.592 -9.623 28.114 1.00 64.00 93 GLN A N 1
ATOM 670 C CA . GLN A 1 93 ? 5.047 -10.738 28.927 1.00 64.00 93 GLN A CA 1
ATOM 671 C C . GLN A 1 93 ? 4.962 -10.269 30.376 1.00 64.00 93 GLN A C 1
ATOM 673 O O . GLN A 1 93 ? 5.691 -9.358 30.775 1.00 64.00 93 GLN A O 1
ATOM 678 N N . ALA A 1 94 ? 4.033 -10.841 31.144 1.00 67.81 94 ALA A N 1
ATOM 679 C CA . ALA A 1 94 ? 3.940 -10.558 32.562 1.00 67.81 94 ALA A CA 1
ATOM 680 C C . ALA A 1 94 ? 5.291 -10.930 33.172 1.00 67.81 94 ALA A C 1
ATOM 682 O O . ALA A 1 94 ? 5.685 -12.098 33.175 1.00 67.81 94 ALA A O 1
ATOM 683 N N . ASN A 1 95 ? 6.031 -9.926 33.638 1.00 63.69 95 ASN A N 1
ATOM 684 C CA . ASN A 1 95 ? 7.197 -10.182 34.455 1.00 63.69 95 ASN A CA 1
ATOM 685 C C . ASN A 1 95 ? 6.654 -10.794 35.746 1.00 63.69 95 ASN A C 1
ATOM 687 O O . ASN A 1 95 ? 6.053 -10.087 36.557 1.00 63.69 95 ASN A O 1
ATOM 691 N N . ALA A 1 96 ? 6.784 -12.112 35.893 1.00 65.38 96 ALA A N 1
ATOM 692 C CA . ALA A 1 96 ? 6.494 -12.806 37.137 1.00 65.38 96 ALA A CA 1
ATOM 693 C C . ALA A 1 96 ? 7.565 -12.398 38.158 1.00 65.38 96 ALA A C 1
ATOM 695 O O . ALA A 1 96 ? 8.491 -13.144 38.467 1.00 65.38 96 ALA A O 1
ATOM 696 N N . GLY A 1 97 ? 7.459 -11.159 38.638 1.00 58.78 97 GLY A N 1
ATOM 697 C CA . GLY A 1 97 ? 8.247 -10.628 39.729 1.00 58.78 97 GLY A CA 1
ATOM 698 C C . GLY A 1 97 ? 7.861 -11.374 40.993 1.00 58.78 97 GLY A C 1
ATOM 699 O O . GLY A 1 97 ? 6.872 -11.046 41.644 1.00 58.78 97 GLY A O 1
ATOM 700 N N . SER A 1 98 ? 8.643 -12.396 41.326 1.00 60.91 98 SER A N 1
ATOM 701 C CA . SER A 1 98 ? 8.660 -12.995 42.653 1.00 60.91 98 SER A CA 1
ATOM 702 C C . SER A 1 98 ? 9.224 -11.963 43.630 1.00 60.91 98 SER A C 1
ATOM 704 O O . SER A 1 98 ? 10.432 -11.916 43.852 1.00 60.91 98 SER A O 1
ATOM 706 N N . ILE A 1 99 ? 8.357 -11.133 44.208 1.00 60.97 99 ILE A N 1
ATOM 707 C CA . ILE A 1 99 ? 8.693 -10.355 45.401 1.00 60.97 99 ILE A CA 1
ATOM 708 C C . ILE A 1 99 ? 8.547 -11.314 46.585 1.00 60.97 99 ILE A C 1
ATOM 710 O O . ILE A 1 99 ? 7.438 -11.724 46.925 1.00 60.97 99 ILE A O 1
ATOM 714 N N . ARG A 1 100 ? 9.689 -11.731 47.134 1.00 58.59 100 ARG A N 1
ATOM 715 C CA . ARG A 1 100 ? 9.785 -12.294 48.483 1.00 58.59 100 ARG A CA 1
ATOM 716 C C . ARG A 1 100 ? 10.046 -11.174 49.473 1.00 58.59 100 ARG A C 1
ATOM 718 O O . ARG A 1 100 ? 10.775 -10.235 49.084 1.00 58.59 100 ARG A O 1
#

Foldseek 3Di:
DDDDPDPDPPPPDDPPPLVVVLVVVVPPDDLQVNVVSCCVSVVVVVDNADWQWDQDPVSQWTHTRDYPSHDDDDIDGLPPDPNVVVVPDPDPPPPPPPDD

Sequence (100 aa):
MDDLGLPSPSTAASPADPRRSLLCALHLLSADQMTPVVAEHARGLGLHDTVIYLIDYEQLALVPLPGSAVPPCHALSVDGTVAGLAFRRVAGQANAGSIR